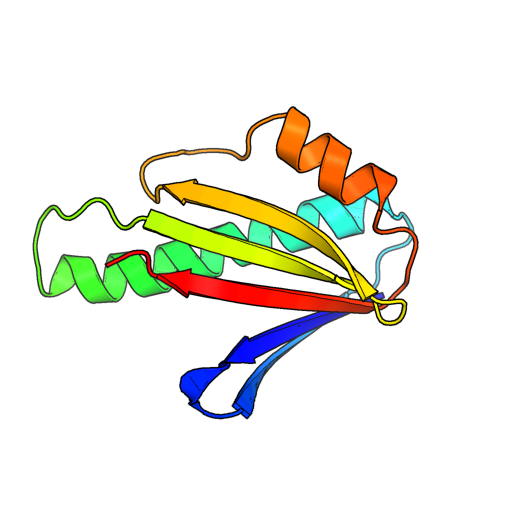Protein AF-A0A191MX56-F1 (afdb_monomer)

Foldseek 3Di:
DKEFEADPVVRDTPDMDDDPDDDPLVVLVVNQVVVLVVCVVVVVVVCVVPPDDFWKKWKWKADPVGQIDIDIDTNPDPGDDVVSSVSCSVRDPDSYIYMYIGIDD

Organism: NCBI:txid764597

pLDDT: mean 72.44, std 7.98, range [52.38, 87.12]

Secondary structure (DSSP, 8-state):
-EEEEEETTTTEEEEEEE---SSHHHHHHHHHHHHHHHHHHHHHHHHTTSTT---EEEEEEEETT--EEEEEEETT-SS--HHHHHHHHHH--SSEEEEEEEEE-

Radius of gyration: 13.72 Å; Cα contacts (8 Å, |Δi|>4): 153; chains: 1; bounding box: 33×32×38 Å

Structure (mmCIF, N/CA/C/O backbone):
data_AF-A0A191MX56-F1
#
_entry.id   AF-A0A191MX56-F1
#
loop_
_atom_site.group_PDB
_atom_site.id
_atom_site.type_symbol
_atom_site.label_atom_id
_atom_site.label_alt_id
_atom_site.label_comp_id
_atom_site.label_asym_id
_atom_site.label_entity_id
_atom_site.label_seq_id
_atom_site.pdbx_PDB_ins_code
_atom_site.Cartn_x
_atom_site.Cartn_y
_atom_site.Cartn_z
_atom_site.occupancy
_atom_site.B_iso_or_equiv
_atom_site.auth_seq_id
_atom_site.auth_comp_id
_atom_site.auth_asym_id
_atom_site.auth_atom_id
_atom_site.pdbx_PDB_model_num
ATOM 1 N N . MET A 1 1 ? -0.783 -0.379 16.261 1.00 68.25 1 MET A N 1
ATOM 2 C CA . MET A 1 1 ? -1.556 -0.408 14.995 1.00 68.25 1 MET A CA 1
ATOM 3 C C . MET A 1 1 ? -0.959 -1.463 14.061 1.00 68.25 1 MET A C 1
ATOM 5 O O . MET A 1 1 ? 0.198 -1.808 14.232 1.00 68.25 1 MET A O 1
ATOM 9 N N . ARG A 1 2 ? -1.721 -2.043 13.125 1.00 67.31 2 ARG A N 1
ATOM 10 C CA . ARG A 1 2 ? -1.282 -3.164 12.266 1.00 67.31 2 ARG A CA 1
ATOM 11 C C . ARG A 1 2 ? -1.411 -2.815 10.782 1.00 67.31 2 ARG A C 1
ATOM 13 O O . ARG A 1 2 ? -2.462 -2.330 10.364 1.00 67.31 2 ARG A O 1
ATOM 20 N N . ILE A 1 3 ? -0.379 -3.111 9.997 1.00 71.69 3 ILE A N 1
ATOM 21 C CA . ILE A 1 3 ? -0.373 -2.992 8.532 1.00 71.69 3 ILE A CA 1
ATOM 22 C C . ILE A 1 3 ? -0.276 -4.397 7.948 1.00 71.69 3 ILE A C 1
ATOM 24 O O . ILE A 1 3 ? 0.622 -5.150 8.321 1.00 71.69 3 ILE A O 1
ATOM 28 N N . LEU A 1 4 ? -1.192 -4.749 7.048 1.00 71.31 4 LEU A N 1
ATOM 29 C CA . LEU A 1 4 ? -1.185 -6.020 6.324 1.00 71.31 4 LEU A CA 1
ATOM 30 C C . LEU A 1 4 ? -1.018 -5.746 4.829 1.00 71.31 4 LEU A C 1
ATOM 32 O O . LEU A 1 4 ? -1.822 -5.008 4.256 1.00 71.31 4 LEU A O 1
ATOM 36 N N . LEU A 1 5 ? -0.016 -6.359 4.197 1.00 71.50 5 LEU A N 1
ATOM 37 C CA . LEU A 1 5 ? 0.104 -6.382 2.739 1.00 71.50 5 LEU A CA 1
ATOM 38 C C . LEU A 1 5 ? -0.435 -7.709 2.217 1.00 71.50 5 LEU A C 1
ATOM 40 O O . LEU A 1 5 ? 0.032 -8.772 2.632 1.00 71.50 5 LEU A O 1
ATOM 44 N N . PHE A 1 6 ? -1.393 -7.645 1.300 1.00 68.25 6 PHE A N 1
ATOM 45 C CA . PHE A 1 6 ? -1.999 -8.830 0.701 1.00 68.25 6 PHE A CA 1
ATOM 46 C C . PHE A 1 6 ? -1.582 -9.003 -0.756 1.00 68.25 6 PHE A C 1
ATOM 48 O O . PHE A 1 6 ? -1.690 -8.080 -1.560 1.00 68.25 6 PHE A O 1
ATOM 55 N N . ASP A 1 7 ? -1.178 -10.226 -1.088 1.00 61.38 7 ASP A N 1
ATOM 56 C CA . ASP A 1 7 ? -1.109 -10.724 -2.454 1.00 61.38 7 ASP A CA 1
ATOM 57 C C . ASP A 1 7 ? -2.485 -11.267 -2.835 1.00 61.38 7 ASP A C 1
ATOM 59 O O . ASP A 1 7 ? -2.899 -12.321 -2.341 1.00 61.38 7 ASP A O 1
ATOM 63 N N . LEU A 1 8 ? -3.203 -10.555 -3.703 1.00 56.94 8 LEU A N 1
ATOM 64 C CA . LEU A 1 8 ? -4.499 -11.026 -4.189 1.00 56.94 8 LEU A CA 1
ATOM 65 C C . LEU A 1 8 ? -4.369 -12.237 -5.117 1.00 56.94 8 LEU A C 1
ATOM 67 O O . LEU A 1 8 ? -5.234 -13.108 -5.085 1.0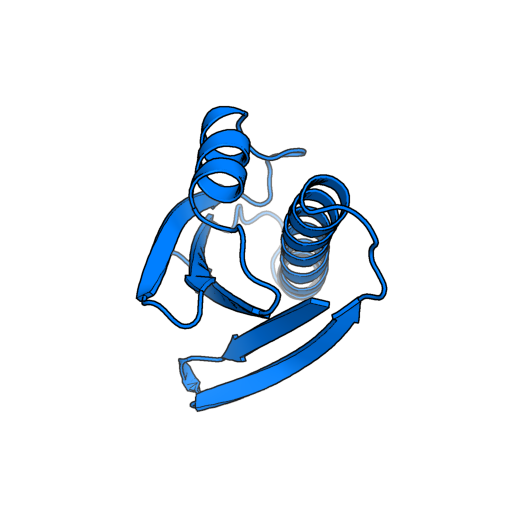0 56.94 8 LEU A O 1
ATOM 71 N N . LYS A 1 9 ? -3.283 -12.339 -5.894 1.00 57.69 9 LYS A N 1
ATOM 72 C CA . LYS A 1 9 ? -3.075 -13.445 -6.839 1.00 57.69 9 LYS A CA 1
ATOM 73 C C . LYS A 1 9 ? -2.945 -14.775 -6.104 1.00 57.69 9 LYS A C 1
ATOM 75 O O . LYS A 1 9 ? -3.500 -15.776 -6.541 1.00 57.69 9 LYS A O 1
ATOM 80 N N . ASN A 1 10 ? -2.235 -14.771 -4.978 1.00 63.12 10 ASN A N 1
ATOM 81 C CA . ASN A 1 10 ? -1.995 -15.969 -4.171 1.00 63.12 10 ASN A CA 1
ATOM 82 C C . ASN A 1 10 ? -2.866 -16.040 -2.906 1.00 63.12 10 ASN A C 1
ATOM 84 O O . ASN A 1 10 ? -2.658 -16.927 -2.081 1.00 63.12 10 ASN A O 1
ATOM 88 N N . SER A 1 11 ? -3.809 -15.105 -2.727 1.00 68.81 11 SER A N 1
ATOM 89 C CA . SER A 1 11 ? -4.691 -15.008 -1.552 1.00 68.81 11 SER A CA 1
ATOM 90 C C . SER A 1 11 ? -3.956 -15.112 -0.206 1.00 68.81 11 SER A C 1
ATOM 92 O O . SER A 1 11 ? -4.453 -15.718 0.743 1.00 68.81 11 SER A O 1
ATOM 94 N N . LYS A 1 12 ? -2.756 -14.524 -0.107 1.00 65.00 12 LYS A N 1
ATOM 95 C CA . LYS A 1 12 ? -1.889 -14.637 1.077 1.00 65.00 12 LYS A CA 1
ATOM 96 C C . LYS A 1 12 ? -1.430 -13.280 1.587 1.00 65.00 12 LYS A C 1
ATOM 98 O O . LYS A 1 12 ? -1.254 -12.332 0.823 1.00 65.00 12 LYS A O 1
ATOM 103 N N . ILE A 1 13 ? -1.184 -13.202 2.891 1.00 66.81 13 ILE A N 1
ATOM 104 C CA . ILE A 1 13 ? -0.484 -12.065 3.491 1.00 66.81 13 ILE A CA 1
ATOM 105 C C . ILE A 1 13 ? 0.987 -12.180 3.089 1.00 66.81 13 ILE A C 1
ATOM 107 O O . ILE A 1 13 ? 1.647 -13.155 3.438 1.00 66.81 13 ILE A O 1
ATOM 111 N N . ILE A 1 14 ? 1.493 -11.199 2.342 1.00 69.69 14 ILE A N 1
ATOM 112 C CA . ILE A 1 14 ? 2.919 -11.123 1.987 1.00 69.69 14 ILE A CA 1
ATOM 113 C C . ILE A 1 14 ? 3.720 -10.714 3.218 1.00 69.69 14 ILE A C 1
ATOM 115 O O . ILE A 1 14 ? 4.801 -11.235 3.471 1.00 69.69 14 ILE A O 1
ATOM 119 N N . THR A 1 15 ? 3.185 -9.760 3.978 1.00 72.06 15 THR A N 1
ATOM 120 C CA . THR A 1 15 ? 3.836 -9.233 5.170 1.00 72.06 15 THR A CA 1
ATOM 121 C C . THR A 1 15 ? 2.813 -8.676 6.150 1.00 72.06 15 THR A C 1
ATOM 123 O O . THR A 1 15 ? 1.729 -8.221 5.762 1.00 72.06 15 THR A O 1
ATOM 126 N N . TYR A 1 16 ? 3.173 -8.675 7.427 1.00 70.88 16 TYR A N 1
ATOM 127 C CA . TYR A 1 16 ? 2.448 -7.933 8.441 1.00 70.88 16 TYR A CA 1
ATOM 128 C C . TYR A 1 16 ? 3.430 -7.163 9.314 1.00 70.88 16 TYR A C 1
ATOM 130 O O . TYR A 1 16 ? 4.458 -7.685 9.737 1.00 70.88 16 TYR A O 1
ATOM 138 N N . LEU A 1 17 ? 3.091 -5.913 9.605 1.00 71.12 17 LEU A N 1
ATOM 139 C CA . LEU A 1 17 ? 3.864 -5.058 10.491 1.00 71.12 17 LEU A CA 1
ATOM 140 C C . LEU A 1 17 ? 2.981 -4.652 11.667 1.00 71.12 17 LEU A C 1
ATOM 142 O O . LEU A 1 17 ? 1.904 -4.078 11.478 1.00 71.12 17 LEU A O 1
ATOM 146 N N . ASN A 1 18 ? 3.440 -4.934 12.885 1.00 70.56 18 ASN A N 1
ATOM 147 C CA . ASN A 1 18 ? 2.859 -4.337 14.079 1.00 70.56 18 ASN A CA 1
ATOM 148 C C . ASN A 1 18 ? 3.640 -3.061 14.389 1.00 70.56 18 ASN A C 1
ATOM 150 O O . ASN A 1 18 ? 4.827 -3.106 14.692 1.00 70.56 18 ASN A O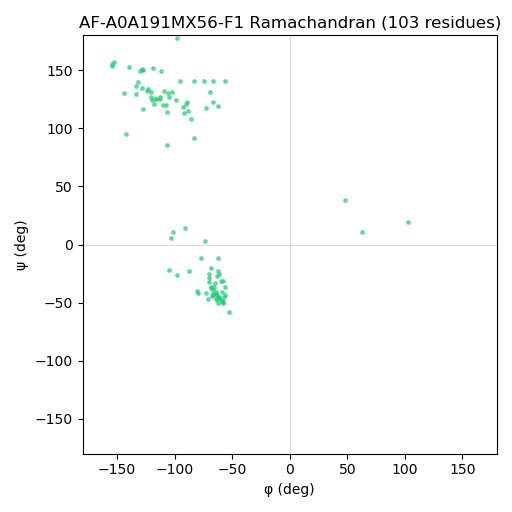 1
ATOM 154 N N . VAL A 1 19 ? 2.976 -1.922 14.265 1.00 69.06 19 VAL A N 1
ATOM 155 C CA . VAL A 1 19 ? 3.569 -0.599 14.430 1.00 69.06 19 VAL A CA 1
ATOM 156 C C . VAL A 1 19 ? 3.079 -0.024 15.752 1.00 69.06 19 VAL A C 1
ATOM 158 O O . VAL A 1 19 ? 1.877 0.195 15.925 1.00 69.06 19 VAL A O 1
ATOM 161 N N . ASN A 1 20 ? 3.990 0.165 16.707 1.00 68.62 20 ASN A N 1
ATOM 162 C CA . ASN A 1 20 ? 3.682 0.811 17.980 1.00 68.62 20 ASN A CA 1
ATOM 163 C C . ASN A 1 20 ? 3.756 2.327 17.781 1.00 68.62 20 ASN A C 1
ATOM 165 O O . ASN A 1 20 ? 4.837 2.902 17.817 1.00 68.62 20 ASN A O 1
ATOM 169 N N . ILE A 1 21 ? 2.622 2.931 17.441 1.00 72.06 21 ILE A N 1
ATOM 170 C CA . ILE A 1 21 ? 2.521 4.340 17.072 1.00 72.06 21 ILE A CA 1
ATOM 171 C C . ILE A 1 21 ? 1.416 4.963 17.914 1.00 72.06 21 ILE A C 1
ATOM 173 O O . ILE A 1 21 ? 0.344 4.369 18.051 1.00 72.06 21 ILE A O 1
ATOM 177 N N . GLU A 1 22 ? 1.702 6.139 18.462 1.00 65.56 22 GLU A N 1
ATOM 178 C CA . GLU A 1 22 ? 0.829 6.864 19.386 1.00 65.56 22 GLU A CA 1
ATOM 179 C C . GLU A 1 22 ? -0.187 7.766 18.665 1.00 65.56 22 GLU A C 1
ATOM 181 O O . GLU A 1 22 ? -1.251 8.044 19.215 1.00 65.56 22 GLU A O 1
ATOM 186 N N . SER A 1 23 ? 0.091 8.168 17.417 1.00 69.62 23 SER A N 1
ATOM 187 C CA . SER A 1 23 ? -0.776 9.031 16.604 1.00 69.62 23 SER A CA 1
ATOM 188 C C . SER A 1 23 ? -1.252 8.360 15.304 1.00 69.62 23 SER A C 1
ATOM 190 O O . SER A 1 23 ? -0.574 7.515 14.711 1.00 69.62 23 SER A O 1
ATOM 192 N N . SER A 1 24 ? -2.430 8.764 14.815 1.00 69.50 24 SER A N 1
ATOM 193 C CA . SER A 1 24 ? -2.928 8.368 13.488 1.00 69.50 24 SER A CA 1
ATOM 194 C C . SER A 1 24 ? -2.041 8.876 12.355 1.00 69.50 24 SER A C 1
ATOM 196 O O . SER A 1 24 ? -1.977 8.257 11.294 1.00 69.50 24 SER A O 1
ATOM 198 N N . ASP A 1 25 ? -1.345 9.987 12.579 1.00 72.88 25 ASP A N 1
ATOM 199 C CA . ASP A 1 25 ? -0.647 10.713 11.528 1.00 72.88 25 ASP A CA 1
ATOM 200 C C . ASP A 1 25 ? 0.698 10.079 11.195 1.00 72.88 25 ASP A C 1
ATOM 202 O O . ASP A 1 25 ? 1.048 9.894 10.022 1.00 72.88 25 ASP A O 1
ATOM 206 N N . ASP A 1 26 ? 1.394 9.627 12.230 1.00 74.56 26 ASP A N 1
ATOM 207 C CA . ASP A 1 26 ? 2.584 8.798 12.101 1.00 74.56 26 ASP A CA 1
ATOM 208 C C . ASP A 1 26 ? 2.243 7.437 11.476 1.00 74.56 26 ASP A C 1
ATOM 210 O O . ASP A 1 26 ? 3.020 6.883 10.692 1.00 74.56 26 ASP A O 1
ATOM 214 N N . PHE A 1 27 ? 1.047 6.904 11.753 1.00 75.44 27 PHE A N 1
ATOM 215 C CA . PHE A 1 27 ? 0.584 5.651 11.159 1.00 75.44 27 PHE A CA 1
ATOM 216 C C . PHE A 1 27 ? 0.332 5.771 9.658 1.00 75.44 27 PHE A C 1
ATOM 218 O O . PHE A 1 27 ? 0.788 4.914 8.898 1.00 75.44 27 PHE A O 1
ATOM 225 N N . VAL A 1 28 ? -0.320 6.846 9.208 1.00 75.25 28 VAL A N 1
ATOM 226 C CA . VAL A 1 28 ? -0.502 7.128 7.774 1.00 75.25 28 VAL A CA 1
ATOM 227 C C . VAL A 1 28 ? 0.844 7.319 7.079 1.00 75.25 28 VAL A C 1
ATOM 229 O O . VAL A 1 28 ? 1.085 6.711 6.034 1.00 75.25 28 VAL A O 1
ATOM 232 N N . SER A 1 29 ? 1.757 8.079 7.684 1.00 77.81 29 SER A N 1
ATOM 233 C CA . SER A 1 29 ? 3.107 8.277 7.143 1.00 77.81 29 SER A CA 1
ATOM 234 C C . SER A 1 29 ? 3.857 6.950 6.980 1.00 77.81 29 SER A C 1
ATOM 236 O O . SER A 1 29 ? 4.476 6.706 5.941 1.00 77.81 29 SER A O 1
ATOM 238 N N . LYS A 1 30 ? 3.739 6.036 7.953 1.00 78.56 30 LYS A N 1
ATOM 239 C CA . LYS A 1 30 ? 4.329 4.690 7.872 1.00 78.56 30 LYS A CA 1
ATOM 240 C C . LYS A 1 30 ? 3.702 3.815 6.793 1.00 78.56 30 LYS A C 1
ATOM 242 O O . LYS A 1 30 ? 4.434 3.095 6.118 1.00 78.56 30 LYS A O 1
ATOM 247 N N . ILE A 1 31 ? 2.384 3.883 6.601 1.00 78.38 31 ILE A N 1
ATOM 248 C CA . ILE A 1 31 ? 1.689 3.177 5.511 1.00 78.38 31 ILE A CA 1
ATOM 249 C C . ILE A 1 31 ? 2.257 3.604 4.156 1.00 78.38 31 ILE A C 1
ATOM 251 O O . ILE A 1 31 ? 2.636 2.754 3.350 1.00 78.38 31 ILE A O 1
ATOM 255 N N . LEU A 1 32 ? 2.351 4.914 3.928 1.00 80.88 32 LEU A N 1
ATOM 256 C CA . LEU A 1 32 ? 2.858 5.482 2.682 1.00 80.88 32 LEU A CA 1
ATOM 257 C C . LEU A 1 32 ? 4.329 5.111 2.452 1.00 80.88 32 LEU A C 1
ATOM 259 O O . LEU A 1 32 ? 4.676 4.616 1.382 1.00 80.88 32 LEU A O 1
ATOM 263 N N . GLN A 1 33 ? 5.176 5.252 3.475 1.00 80.62 33 GLN A N 1
ATOM 264 C CA . GLN A 1 33 ? 6.579 4.838 3.402 1.00 80.62 33 GLN A CA 1
ATOM 265 C C . GLN A 1 33 ? 6.709 3.357 3.012 1.00 80.62 33 GLN A C 1
ATOM 267 O O . GLN A 1 33 ? 7.518 3.016 2.152 1.00 80.62 33 GLN A O 1
ATOM 272 N N . TYR A 1 34 ? 5.887 2.484 3.603 1.00 78.50 34 TYR A N 1
ATOM 273 C CA . TYR A 1 34 ? 5.924 1.050 3.327 1.00 78.50 34 TYR A CA 1
ATOM 274 C C . TYR A 1 34 ? 5.555 0.721 1.878 1.00 78.50 34 TYR A C 1
ATOM 276 O O . TYR A 1 34 ? 6.218 -0.099 1.243 1.00 78.50 34 TYR A O 1
ATOM 284 N N . ILE A 1 35 ? 4.528 1.386 1.342 1.00 80.25 35 ILE A N 1
ATOM 285 C CA . ILE A 1 35 ? 4.129 1.252 -0.062 1.00 80.25 35 ILE A CA 1
ATOM 286 C C . ILE A 1 35 ? 5.291 1.638 -0.981 1.00 80.25 35 ILE A C 1
ATOM 288 O O . ILE A 1 35 ? 5.641 0.857 -1.865 1.00 80.25 35 ILE A O 1
ATOM 292 N N . CYS A 1 36 ? 5.931 2.788 -0.736 1.00 77.94 36 CYS A N 1
ATOM 293 C CA . CYS A 1 36 ? 7.088 3.222 -1.521 1.00 77.94 36 CYS A CA 1
ATOM 294 C C . CYS A 1 36 ? 8.228 2.206 -1.465 1.00 77.94 36 CYS A C 1
ATOM 296 O O . CYS A 1 36 ? 8.756 1.832 -2.506 1.00 77.94 36 CYS A O 1
ATOM 298 N N . THR A 1 37 ? 8.605 1.728 -0.275 1.00 78.25 37 THR A N 1
ATOM 299 C CA . THR A 1 37 ? 9.696 0.753 -0.135 1.00 78.25 37 THR A CA 1
ATOM 300 C C . THR A 1 37 ? 9.374 -0.563 -0.839 1.00 78.25 37 THR A C 1
ATOM 302 O O . THR A 1 37 ? 10.228 -1.097 -1.542 1.00 78.25 37 THR A O 1
ATOM 305 N N . TYR A 1 38 ? 8.148 -1.076 -0.701 1.00 79.12 38 TYR A N 1
ATOM 306 C CA . TYR A 1 38 ? 7.732 -2.306 -1.374 1.00 79.12 38 TYR A CA 1
ATOM 307 C C . TYR A 1 38 ? 7.786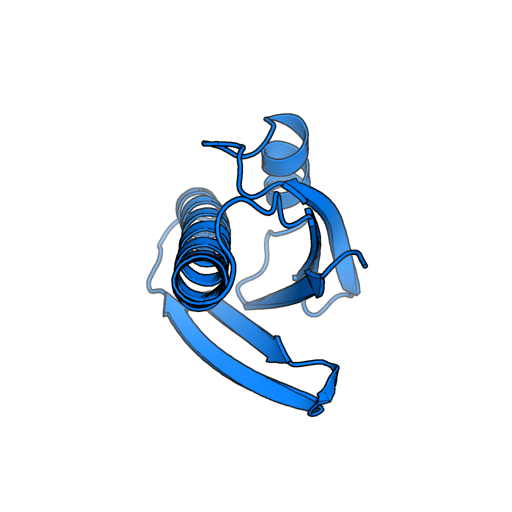 -2.167 -2.899 1.00 79.12 38 TYR A C 1
ATOM 309 O O . TYR A 1 38 ? 8.316 -3.043 -3.585 1.00 79.12 38 TYR A O 1
ATOM 317 N N . ILE A 1 39 ? 7.262 -1.063 -3.437 1.00 78.19 39 ILE A N 1
ATOM 318 C CA . ILE A 1 39 ? 7.287 -0.800 -4.877 1.00 78.19 39 ILE A CA 1
ATOM 319 C C . ILE A 1 39 ? 8.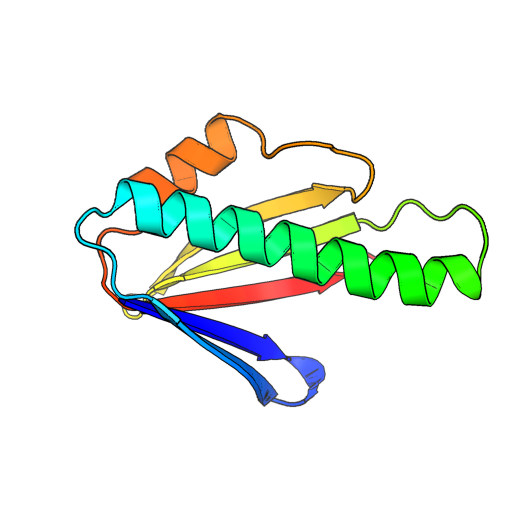725 -0.594 -5.349 1.00 78.19 39 ILE A C 1
ATOM 321 O O . ILE A 1 39 ? 9.121 -1.190 -6.344 1.00 78.19 39 ILE A O 1
ATOM 325 N N . TYR A 1 40 ? 9.546 0.161 -4.621 1.00 76.31 40 TYR A N 1
ATOM 326 C CA . TYR A 1 40 ? 10.953 0.362 -4.957 1.00 76.31 40 TYR A CA 1
ATOM 327 C C . TYR A 1 40 ? 11.722 -0.963 -5.029 1.00 76.31 40 TYR A C 1
ATOM 329 O O . TYR A 1 40 ? 12.379 -1.226 -6.028 1.00 76.31 40 TYR A O 1
ATOM 337 N N . VAL A 1 41 ? 11.601 -1.837 -4.025 1.00 75.44 41 VAL A N 1
ATOM 338 C CA . VAL A 1 41 ? 12.298 -3.135 -4.028 1.00 75.44 41 VAL A CA 1
ATOM 339 C C . VAL A 1 41 ? 11.843 -3.997 -5.206 1.00 75.44 41 VAL A C 1
ATOM 341 O O . VAL A 1 41 ? 12.682 -4.528 -5.931 1.00 75.44 41 VAL A O 1
ATOM 344 N N . ASN A 1 42 ? 10.534 -4.097 -5.454 1.00 71.88 42 ASN A N 1
ATOM 345 C CA . ASN A 1 42 ? 10.025 -4.889 -6.575 1.00 71.88 42 ASN A CA 1
ATOM 346 C C . ASN A 1 42 ? 10.413 -4.301 -7.936 1.00 71.88 42 ASN A C 1
ATOM 348 O O . ASN A 1 42 ? 10.815 -5.038 -8.829 1.00 71.88 42 ASN A O 1
ATOM 352 N N . THR A 1 43 ? 10.327 -2.982 -8.100 1.00 71.69 43 THR A N 1
ATOM 353 C CA . THR A 1 43 ? 10.707 -2.304 -9.347 1.00 71.69 43 THR A CA 1
ATOM 354 C C . THR A 1 43 ? 12.208 -2.376 -9.590 1.00 71.69 43 THR A C 1
ATOM 356 O O . THR A 1 43 ? 12.596 -2.575 -10.730 1.00 71.69 43 THR A O 1
ATOM 359 N N . GLN A 1 44 ? 13.060 -2.279 -8.563 1.00 68.81 44 GLN A N 1
ATOM 360 C CA . GLN A 1 44 ? 14.508 -2.473 -8.697 1.00 68.81 44 GLN A CA 1
ATOM 361 C C . GLN A 1 44 ? 14.844 -3.904 -9.114 1.00 68.81 44 GLN A C 1
ATOM 363 O O . GLN A 1 44 ? 15.576 -4.080 -10.081 1.00 68.81 44 GLN A O 1
ATOM 368 N N . LEU A 1 45 ? 14.251 -4.916 -8.468 1.00 61.78 45 LEU A N 1
ATOM 369 C CA . LEU A 1 45 ? 14.420 -6.323 -8.858 1.00 61.78 45 LEU A CA 1
ATOM 370 C C . LEU A 1 45 ? 13.951 -6.601 -10.298 1.00 61.78 45 LEU A C 1
ATOM 372 O O . LEU A 1 45 ? 14.501 -7.465 -10.983 1.00 61.78 45 LEU A O 1
ATOM 376 N N . LEU A 1 46 ? 12.938 -5.876 -10.777 1.00 60.25 46 LEU A N 1
ATOM 377 C CA . LEU A 1 46 ? 12.460 -5.969 -12.158 1.00 60.25 46 LEU A CA 1
ATOM 378 C C . LEU A 1 46 ? 13.352 -5.180 -13.130 1.00 60.25 46 LEU A C 1
ATOM 380 O O . LEU A 1 46 ? 13.694 -5.702 -14.187 1.00 60.25 46 LEU A O 1
ATOM 384 N N . ASN A 1 47 ? 13.794 -3.974 -12.767 1.00 59.09 47 ASN A N 1
ATOM 385 C CA . ASN A 1 47 ? 14.639 -3.107 -13.595 1.00 59.09 47 ASN A CA 1
ATOM 386 C C . ASN A 1 47 ? 16.071 -3.631 -13.749 1.00 59.09 47 ASN A C 1
ATOM 388 O O . ASN A 1 47 ? 16.691 -3.399 -14.786 1.00 59.09 47 ASN A O 1
ATOM 392 N N . THR A 1 48 ? 16.594 -4.377 -12.768 1.00 56.88 48 THR A N 1
ATOM 393 C CA . THR A 1 48 ? 17.856 -5.118 -12.934 1.00 56.88 48 THR A CA 1
ATOM 394 C C . THR A 1 48 ? 17.765 -6.161 -14.046 1.00 56.88 48 THR A C 1
ATOM 396 O O . THR A 1 48 ? 18.780 -6.474 -14.660 1.00 56.88 48 THR A O 1
ATOM 399 N N . ASN A 1 49 ? 16.557 -6.652 -14.342 1.00 53.09 49 ASN A N 1
ATOM 400 C CA . ASN A 1 49 ? 16.301 -7.617 -15.410 1.00 53.09 49 ASN A CA 1
ATOM 401 C C . ASN A 1 49 ? 15.801 -6.956 -16.712 1.00 53.09 49 ASN A C 1
ATOM 403 O O . ASN A 1 49 ? 16.030 -7.494 -17.790 1.00 53.09 49 ASN A O 1
ATOM 407 N N . PHE A 1 50 ? 15.164 -5.781 -16.634 1.00 52.38 50 PHE A N 1
ATOM 408 C CA . PHE A 1 50 ? 14.567 -5.067 -17.767 1.00 52.38 50 PHE A CA 1
ATOM 409 C C . PHE A 1 50 ? 14.778 -3.553 -17.613 1.00 52.38 50 PHE A C 1
ATOM 411 O O . PHE A 1 50 ? 14.018 -2.876 -16.928 1.00 52.38 50 PHE A O 1
ATOM 418 N N . LYS A 1 51 ? 15.830 -2.998 -18.223 1.00 53.06 51 LYS A N 1
ATOM 419 C CA . LYS A 1 51 ? 16.184 -1.576 -18.069 1.00 53.06 51 LYS A CA 1
ATOM 420 C C . LYS A 1 51 ? 15.083 -0.645 -18.601 1.00 53.06 51 LYS A C 1
ATOM 422 O O . LYS A 1 51 ? 14.853 -0.607 -19.804 1.00 53.06 51 LYS A O 1
ATOM 427 N N . GLY A 1 52 ? 14.525 0.193 -17.724 1.00 58.28 52 GLY A N 1
ATOM 428 C CA . GLY A 1 52 ? 13.899 1.464 -18.116 1.00 58.28 52 GLY A CA 1
ATOM 429 C C . GLY A 1 52 ? 12.372 1.502 -18.159 1.00 58.28 52 GLY A C 1
ATOM 430 O O . GLY A 1 52 ? 11.824 2.404 -18.789 1.00 58.28 52 GLY A O 1
ATOM 431 N N . TYR A 1 53 ? 11.675 0.577 -17.498 1.00 63.16 53 TYR A N 1
ATOM 432 C CA . TYR A 1 53 ? 10.212 0.605 -17.470 1.00 63.16 53 TYR A CA 1
ATOM 433 C C . TYR A 1 53 ? 9.690 1.447 -16.297 1.00 63.16 53 TYR A C 1
ATOM 435 O O . TYR A 1 53 ? 9.980 1.178 -15.127 1.00 63.16 53 TYR A O 1
ATOM 443 N N . SER A 1 54 ? 8.885 2.463 -16.624 1.00 69.50 54 SER A N 1
ATOM 444 C CA . SER A 1 54 ? 7.945 3.047 -15.666 1.00 69.50 54 SER A CA 1
ATOM 445 C C . SER A 1 54 ? 6.897 1.987 -15.356 1.00 69.50 54 SER A C 1
ATOM 447 O O . SER A 1 54 ? 6.255 1.450 -16.260 1.00 69.50 54 SER A O 1
ATOM 449 N N . LEU A 1 55 ? 6.774 1.650 -14.079 1.00 75.81 55 LEU A N 1
ATOM 450 C CA . LEU A 1 55 ? 5.802 0.694 -13.584 1.00 75.81 55 LEU A CA 1
ATOM 451 C C . LEU A 1 55 ? 4.731 1.468 -12.833 1.00 75.81 55 LEU A C 1
ATOM 453 O O . LEU A 1 55 ? 4.994 2.154 -11.841 1.00 75.81 55 LEU A O 1
ATOM 457 N N . LYS A 1 56 ? 3.512 1.330 -13.338 1.00 83.75 56 LYS A N 1
ATOM 458 C CA . LYS A 1 56 ? 2.315 1.910 -12.756 1.00 83.75 56 LYS A CA 1
ATOM 459 C C . LYS A 1 56 ? 1.640 0.884 -11.866 1.00 83.75 56 LYS A C 1
ATOM 461 O O . LYS A 1 56 ? 1.574 -0.300 -12.190 1.00 83.75 56 LYS A O 1
ATOM 466 N N . TYR A 1 57 ? 1.121 1.352 -10.745 1.00 83.75 57 TYR A N 1
ATOM 467 C CA . TYR A 1 57 ? 0.450 0.535 -9.752 1.00 83.75 57 TYR A CA 1
ATOM 468 C C . TYR A 1 57 ? -0.868 1.172 -9.355 1.00 83.75 57 TYR A C 1
ATOM 470 O O . TYR A 1 57 ? -0.948 2.375 -9.132 1.00 83.75 57 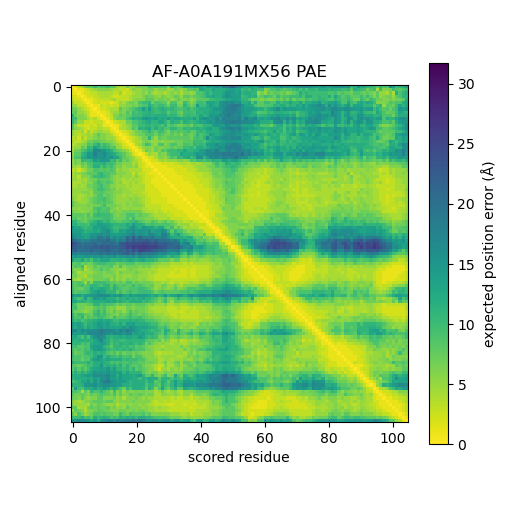TYR A O 1
ATOM 478 N N . ILE A 1 58 ? -1.891 0.353 -9.179 1.00 87.12 58 ILE A N 1
ATOM 479 C CA . ILE A 1 58 ? -3.094 0.722 -8.455 1.00 87.12 58 ILE A CA 1
ATOM 480 C C . ILE A 1 58 ? -2.906 0.296 -7.006 1.00 87.12 58 ILE A C 1
ATOM 482 O O . ILE A 1 58 ? -2.784 -0.889 -6.695 1.00 87.12 58 ILE A O 1
ATOM 486 N N . ILE A 1 59 ? -2.919 1.269 -6.103 1.00 86.69 59 ILE A N 1
ATOM 487 C CA . ILE A 1 59 ? -2.848 1.025 -4.668 1.00 86.69 59 ILE A CA 1
ATOM 488 C C . ILE A 1 59 ? -4.231 1.231 -4.076 1.00 86.69 59 ILE A C 1
ATOM 490 O O . ILE A 1 59 ? -4.845 2.283 -4.244 1.00 86.69 59 ILE A O 1
ATOM 494 N N . THR A 1 60 ? -4.704 0.230 -3.342 1.00 86.38 60 THR A N 1
ATOM 495 C CA . THR A 1 60 ? -5.922 0.315 -2.539 1.00 86.38 60 THR A CA 1
ATOM 496 C C . THR A 1 60 ? -5.570 0.119 -1.075 1.00 86.38 60 THR A C 1
ATOM 498 O O . THR A 1 60 ? -5.056 -0.926 -0.682 1.00 86.38 60 THR A O 1
ATOM 501 N N . ILE A 1 61 ? -5.890 1.110 -0.250 1.00 84.19 61 ILE A N 1
ATOM 502 C CA . ILE A 1 61 ? -5.747 1.036 1.202 1.00 84.19 61 ILE A CA 1
ATOM 503 C C . ILE A 1 61 ? -7.150 0.989 1.788 1.00 84.19 61 ILE A C 1
ATOM 505 O O . ILE A 1 61 ? -7.932 1.912 1.567 1.00 84.19 61 ILE A O 1
ATOM 509 N N . LYS A 1 62 ? -7.476 -0.077 2.519 1.00 83.31 62 LYS A N 1
ATOM 510 C CA . LYS A 1 62 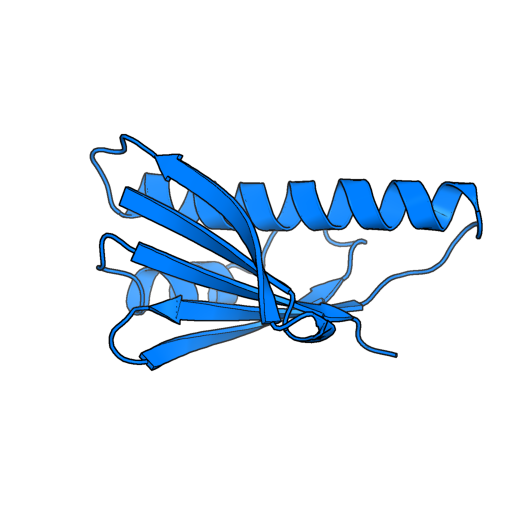? -8.798 -0.281 3.122 1.00 83.31 62 LYS A CA 1
ATOM 511 C C . LYS A 1 62 ? -8.708 -0.637 4.597 1.00 83.31 62 LYS A C 1
ATOM 513 O O . LYS A 1 62 ? -7.749 -1.274 5.031 1.00 83.31 62 LYS A O 1
ATOM 518 N N . ASN A 1 63 ? -9.711 -0.252 5.375 1.00 77.31 63 ASN A N 1
ATOM 519 C CA . ASN A 1 63 ? -9.843 -0.688 6.762 1.00 77.31 63 ASN A CA 1
ATOM 520 C C . ASN A 1 63 ? -10.814 -1.875 6.900 1.00 77.31 63 ASN A C 1
ATOM 522 O O . ASN A 1 63 ? -11.418 -2.331 5.929 1.00 77.31 63 ASN A O 1
ATOM 526 N N . LYS A 1 64 ? -10.974 -2.380 8.131 1.00 71.06 64 LYS A N 1
ATOM 527 C CA . LYS A 1 64 ? -11.911 -3.478 8.439 1.00 71.06 64 LYS A CA 1
ATOM 528 C C . LYS A 1 64 ? -13.381 -3.142 8.162 1.00 71.06 64 LYS A C 1
ATOM 530 O O . LYS A 1 64 ? -14.175 -4.054 7.990 1.00 71.06 64 LYS A O 1
ATOM 535 N N . GLN A 1 65 ? -13.734 -1.860 8.132 1.00 72.69 65 GLN A N 1
ATOM 536 C CA . GLN A 1 65 ? -15.091 -1.361 7.884 1.00 72.69 65 GLN A CA 1
ATOM 537 C C . GLN A 1 65 ? -15.337 -1.095 6.387 1.00 72.69 65 GLN A C 1
ATOM 539 O O . GLN A 1 65 ? -16.291 -0.411 6.034 1.00 72.69 65 GLN A O 1
ATOM 544 N N . CYS A 1 66 ? -14.464 -1.601 5.506 1.00 67.88 66 CYS A N 1
ATOM 545 C CA . CYS A 1 66 ? -14.536 -1.438 4.053 1.00 67.88 66 CYS A CA 1
ATOM 546 C C . CYS A 1 66 ? -14.422 0.011 3.542 1.00 67.88 66 CYS A C 1
ATOM 548 O O . CYS A 1 66 ? -14.591 0.239 2.345 1.00 67.88 66 CYS A O 1
ATOM 550 N N . PHE A 1 67 ? -14.051 0.983 4.381 1.00 74.44 67 PHE A N 1
ATOM 551 C CA . PHE A 1 67 ? -13.637 2.295 3.885 1.00 74.44 67 PHE A CA 1
ATOM 552 C C . PHE A 1 67 ? -12.298 2.160 3.176 1.00 74.44 67 PHE A C 1
ATOM 554 O O . PHE A 1 67 ? -11.368 1.563 3.723 1.00 74.44 67 PHE A O 1
ATOM 561 N N . TYR A 1 68 ? -12.198 2.721 1.970 1.00 79.38 68 TYR A N 1
ATOM 562 C CA . TYR A 1 68 ? -10.989 2.610 1.166 1.00 79.38 68 TYR A CA 1
ATOM 563 C C . TYR A 1 68 ? -10.610 3.901 0.439 1.00 79.38 68 TYR A C 1
ATOM 565 O O . TYR A 1 68 ? -11.455 4.732 0.087 1.00 79.38 68 TYR A O 1
ATOM 573 N N . THR A 1 69 ? -9.313 4.027 0.186 1.00 84.31 69 THR A N 1
ATOM 574 C CA . THR A 1 69 ? -8.709 5.009 -0.714 1.00 84.31 69 THR A CA 1
ATOM 575 C C . THR A 1 69 ? -7.963 4.239 -1.793 1.00 84.31 69 THR A C 1
ATOM 577 O O . THR A 1 69 ? -7.172 3.350 -1.481 1.00 84.31 69 THR A O 1
ATOM 580 N N . ARG A 1 70 ? -8.261 4.549 -3.058 1.00 86.94 70 ARG A N 1
ATOM 581 C CA . ARG A 1 70 ? -7.671 3.915 -4.240 1.00 86.94 70 ARG A CA 1
ATOM 582 C C . ARG A 1 70 ? -7.051 4.989 -5.120 1.00 86.94 70 ARG A C 1
ATOM 584 O O . ARG A 1 70 ? -7.701 6.004 -5.359 1.00 86.94 70 ARG A O 1
ATOM 591 N N . PHE A 1 71 ? -5.823 4.777 -5.570 1.00 85.81 71 PHE A N 1
ATOM 592 C CA . PHE A 1 71 ? -5.108 5.728 -6.417 1.00 85.81 71 PHE A CA 1
ATOM 593 C C . PHE A 1 71 ? -4.060 5.023 -7.279 1.00 85.81 71 PHE A C 1
ATOM 595 O O . PHE A 1 71 ? -3.584 3.941 -6.931 1.00 85.81 71 PHE A O 1
ATOM 602 N N . GLU A 1 72 ? -3.725 5.645 -8.405 1.00 85.31 72 GLU A N 1
ATOM 603 C CA . GLU A 1 72 ? -2.613 5.231 -9.259 1.00 85.31 72 GLU A CA 1
ATOM 604 C C . GLU A 1 72 ? -1.303 5.818 -8.718 1.00 85.31 72 GLU A C 1
ATOM 606 O O . GLU A 1 72 ? -1.263 6.960 -8.252 1.00 85.31 72 GLU A O 1
ATOM 611 N N . TYR A 1 73 ? -0.238 5.028 -8.761 1.00 83.19 73 TYR A N 1
ATOM 612 C CA . TYR A 1 73 ? 1.110 5.420 -8.385 1.00 83.19 73 TYR A CA 1
ATOM 613 C C . TYR A 1 73 ? 2.092 4.962 -9.451 1.00 83.19 73 TYR A C 1
ATOM 615 O O . TYR A 1 73 ? 2.103 3.796 -9.841 1.00 83.19 73 TYR A O 1
ATOM 623 N N . ASP A 1 74 ? 2.924 5.892 -9.892 1.00 80.44 74 ASP A N 1
ATOM 624 C CA . ASP A 1 74 ? 4.031 5.647 -10.804 1.00 80.44 74 ASP A CA 1
ATOM 625 C C . ASP A 1 74 ? 5.323 5.623 -9.981 1.00 80.44 74 ASP A C 1
ATOM 627 O O . ASP A 1 74 ? 5.568 6.510 -9.157 1.00 80.44 74 ASP A O 1
ATOM 631 N N . ASN A 1 75 ? 6.141 4.595 -10.196 1.00 74.94 75 ASN A N 1
ATOM 632 C CA . ASN A 1 75 ? 7.424 4.425 -9.520 1.00 74.94 75 ASN A CA 1
ATOM 633 C C . ASN A 1 75 ? 8.440 5.546 -9.807 1.00 74.94 75 ASN A C 1
ATOM 635 O O . ASN A 1 75 ? 9.441 5.640 -9.100 1.00 74.94 75 ASN A O 1
ATOM 639 N N . ASN A 1 76 ? 8.180 6.407 -10.792 1.00 71.75 76 ASN A N 1
ATOM 640 C CA . ASN A 1 76 ? 8.960 7.616 -11.055 1.00 71.75 76 ASN A CA 1
ATOM 641 C C . ASN A 1 76 ? 8.652 8.772 -10.089 1.00 71.75 76 ASN A C 1
ATOM 643 O O . ASN A 1 76 ? 9.370 9.773 -10.076 1.00 71.75 76 ASN A O 1
ATOM 647 N N . ILE A 1 77 ? 7.585 8.679 -9.291 1.00 69.25 77 ILE A N 1
ATOM 648 C CA . ILE A 1 77 ? 7.167 9.761 -8.400 1.00 69.25 77 ILE A CA 1
ATOM 649 C C . ILE A 1 77 ? 7.848 9.603 -7.035 1.00 69.25 77 ILE A C 1
ATOM 651 O O . ILE A 1 77 ? 7.643 8.622 -6.318 1.00 69.25 77 ILE A O 1
ATOM 655 N N . ALA A 1 78 ? 8.614 10.624 -6.639 1.00 65.31 78 ALA A N 1
ATOM 656 C CA . ALA A 1 78 ? 9.361 10.644 -5.379 1.00 65.31 78 ALA A CA 1
ATOM 657 C C . ALA A 1 78 ? 8.473 10.717 -4.116 1.00 65.31 78 ALA A C 1
ATOM 659 O O . ALA A 1 78 ? 8.933 10.393 -3.021 1.00 65.31 78 ALA A O 1
ATOM 660 N N . SER A 1 79 ? 7.216 11.154 -4.238 1.00 69.81 79 SER A N 1
ATOM 661 C CA . SER A 1 79 ? 6.301 11.356 -3.107 1.00 69.81 79 SER A CA 1
ATOM 662 C C . SER A 1 79 ? 4.823 11.215 -3.494 1.00 69.81 79 SER A C 1
ATOM 664 O O . SER A 1 79 ? 4.442 11.382 -4.649 1.00 69.81 79 SER A O 1
ATOM 666 N N . PHE A 1 80 ? 3.952 10.908 -2.527 1.00 73.69 80 PHE A N 1
ATOM 667 C CA . PHE A 1 80 ? 2.513 10.810 -2.796 1.00 73.69 80 PHE A CA 1
ATOM 668 C C . PHE A 1 80 ? 1.872 12.196 -2.982 1.00 73.69 80 PHE A C 1
ATOM 670 O O . PHE A 1 80 ? 2.159 13.109 -2.204 1.00 73.69 80 PHE A O 1
ATOM 677 N N . PRO A 1 81 ? 0.935 12.352 -3.934 1.00 72.62 81 PRO A N 1
ATOM 678 C CA . PRO A 1 81 ? 0.138 13.567 -4.068 1.00 72.62 81 PRO A CA 1
ATOM 679 C C . PRO A 1 81 ? -0.626 13.931 -2.779 1.00 72.62 81 PRO A C 1
ATOM 681 O O . PRO A 1 81 ? -1.198 13.070 -2.110 1.00 72.62 81 PRO A O 1
ATOM 684 N N . ILE A 1 82 ? -0.701 15.224 -2.438 1.00 71.44 82 ILE A N 1
ATOM 685 C CA . ILE A 1 82 ? -1.316 15.708 -1.182 1.00 71.44 82 ILE A CA 1
ATOM 686 C C . ILE A 1 82 ? -2.790 15.292 -1.019 1.00 71.44 82 ILE A C 1
ATOM 688 O O . ILE A 1 82 ? -3.265 15.074 0.094 1.00 71.44 82 ILE A O 1
ATOM 692 N N . ASN A 1 83 ? -3.533 15.157 -2.118 1.00 73.00 83 ASN A N 1
ATOM 693 C CA . ASN A 1 83 ? -4.915 14.672 -2.129 1.00 73.00 83 ASN A CA 1
ATOM 694 C C . ASN A 1 83 ? -5.010 13.182 -1.766 1.00 73.00 83 ASN A C 1
ATOM 696 O O . ASN A 1 83 ? -5.931 12.801 -1.047 1.00 73.00 83 ASN A O 1
ATOM 700 N N . VAL A 1 84 ? -4.049 12.359 -2.199 1.00 72.25 84 VAL A N 1
ATOM 701 C CA . VAL A 1 84 ? -3.931 10.955 -1.778 1.00 72.25 84 VAL A CA 1
ATOM 702 C C . VAL A 1 84 ? -3.681 10.902 -0.283 1.00 72.25 84 VAL A C 1
ATOM 704 O O . VAL A 1 84 ? -4.428 10.244 0.435 1.00 72.25 84 VAL A O 1
ATOM 707 N N . ILE A 1 85 ? -2.700 11.673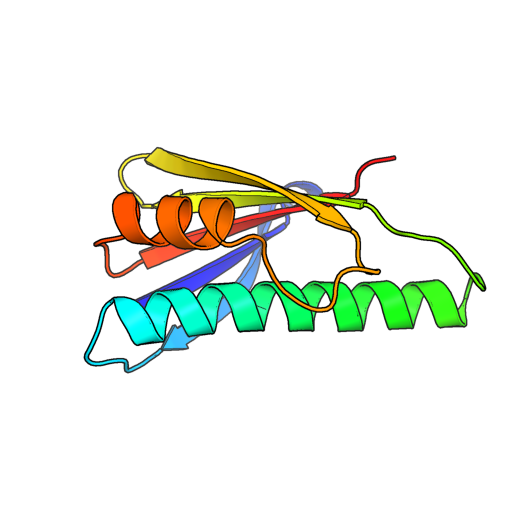 0.188 1.00 71.50 85 ILE A N 1
ATOM 708 C CA . ILE A 1 85 ? -2.358 11.787 1.605 1.00 71.50 85 ILE A CA 1
ATOM 709 C C . ILE A 1 85 ? -3.624 12.132 2.411 1.00 71.50 85 ILE A C 1
ATOM 711 O O . ILE A 1 85 ? -4.071 11.327 3.229 1.00 71.50 85 ILE A O 1
ATOM 715 N N . LYS A 1 86 ? -4.295 13.249 2.100 1.00 72.06 86 LYS A N 1
ATOM 716 C CA . LYS A 1 86 ? -5.556 13.671 2.748 1.00 72.06 86 LYS A CA 1
ATOM 717 C C . LYS A 1 86 ? -6.669 12.615 2.666 1.00 72.06 86 LYS A C 1
ATOM 719 O O . LYS A 1 86 ? -7.435 12.442 3.615 1.00 72.06 86 LYS A O 1
ATOM 724 N N . GLY A 1 87 ? -6.768 11.889 1.554 1.00 71.50 87 GLY A N 1
ATOM 725 C CA . GLY A 1 87 ? -7.729 10.801 1.376 1.00 71.50 87 GLY A CA 1
ATOM 726 C C . GLY A 1 87 ? -7.459 9.611 2.300 1.00 71.50 87 GLY A C 1
ATOM 727 O O . GLY A 1 87 ? -8.394 9.001 2.811 1.00 71.50 87 GLY A O 1
ATOM 728 N N . VAL A 1 88 ? -6.192 9.292 2.561 1.00 71.25 88 VAL A N 1
ATOM 729 C CA . VAL A 1 88 ? -5.801 8.255 3.526 1.00 71.25 88 VAL A CA 1
ATOM 730 C C . VAL A 1 88 ? -6.086 8.730 4.955 1.00 71.25 88 VAL A C 1
ATOM 732 O O . VAL A 1 88 ? -6.758 8.021 5.701 1.00 71.25 88 VAL A O 1
ATOM 735 N N . TYR A 1 89 ? -5.697 9.962 5.299 1.00 71.56 89 TYR A N 1
ATOM 736 C CA . TYR A 1 89 ? -5.969 10.577 6.607 1.00 71.56 89 TYR A CA 1
ATOM 737 C C . TYR A 1 89 ? -7.462 10.640 6.957 1.00 71.56 89 TYR A C 1
ATOM 739 O O . TYR A 1 89 ? -7.863 10.307 8.069 1.00 71.56 89 TYR A O 1
ATOM 747 N N . SER A 1 90 ? -8.308 11.052 6.010 1.00 68.50 90 SER A N 1
ATOM 748 C CA . SER A 1 90 ? -9.743 11.230 6.273 1.00 68.50 90 SER A CA 1
ATOM 749 C C . SER A 1 90 ? -10.498 9.913 6.477 1.00 68.50 90 SER A C 1
ATOM 751 O O . SER A 1 90 ? -11.518 9.907 7.165 1.00 68.50 90 SER A O 1
ATOM 753 N N . LYS A 1 91 ? -10.003 8.796 5.924 1.00 68.31 91 LYS A N 1
ATOM 754 C CA . LYS A 1 91 ? -10.692 7.493 5.960 1.00 68.31 91 LYS A CA 1
ATOM 755 C C . LYS A 1 91 ? -10.092 6.489 6.942 1.00 68.31 91 LYS A C 1
ATOM 757 O O . LYS A 1 91 ? -10.783 5.561 7.361 1.00 68.31 91 LYS A O 1
ATOM 762 N N . ILE A 1 92 ? -8.827 6.647 7.326 1.00 66.00 92 ILE A N 1
ATOM 763 C CA . ILE A 1 92 ? -8.120 5.686 8.178 1.00 66.00 92 ILE A CA 1
ATOM 764 C C . ILE A 1 92 ? -7.952 6.263 9.581 1.00 66.00 92 ILE A C 1
ATOM 766 O O . ILE A 1 92 ? -6.921 6.820 9.933 1.00 66.00 92 ILE A O 1
ATOM 770 N N . ARG A 1 93 ? -8.978 6.069 10.414 1.00 62.66 93 ARG A N 1
ATOM 771 C CA . ARG A 1 93 ? -8.923 6.314 11.870 1.00 62.66 93 ARG A CA 1
ATOM 772 C C . ARG A 1 93 ? -8.763 5.031 12.690 1.00 62.66 93 ARG A C 1
ATOM 774 O O . ARG A 1 93 ? -8.964 5.021 13.897 1.00 62.66 93 ARG A O 1
ATOM 781 N N . THR A 1 94 ? -8.482 3.914 12.026 1.00 63.78 94 THR A N 1
ATOM 782 C CA . THR A 1 94 ? -8.572 2.575 12.616 1.00 63.78 94 THR A CA 1
ATOM 783 C C . THR A 1 94 ? -7.207 1.927 12.780 1.00 63.78 94 THR A C 1
ATOM 785 O O . THR A 1 94 ? -6.335 2.065 11.928 1.00 63.78 94 THR A O 1
ATOM 788 N N . ASN A 1 95 ? -7.071 1.088 13.804 1.00 67.38 95 ASN A N 1
ATOM 789 C CA . ASN A 1 95 ? -5.808 0.450 14.186 1.00 67.38 95 ASN A CA 1
ATOM 790 C C . ASN A 1 95 ? -5.348 -0.684 13.254 1.00 67.38 95 ASN A C 1
ATOM 792 O O . ASN A 1 95 ? -4.371 -1.366 13.566 1.00 67.38 95 ASN A O 1
ATOM 796 N N . THR A 1 96 ? -6.058 -0.967 12.161 1.00 68.81 96 THR A N 1
ATOM 797 C CA . THR A 1 96 ? -5.690 -2.006 11.190 1.00 68.81 96 THR A CA 1
ATOM 798 C C . THR A 1 96 ? -6.047 -1.572 9.780 1.00 68.81 96 THR A C 1
ATOM 800 O O . THR A 1 96 ? -7.190 -1.186 9.529 1.00 68.81 96 THR A O 1
ATOM 803 N N . VAL A 1 97 ? -5.086 -1.701 8.866 1.00 75.19 97 VAL A N 1
ATOM 804 C CA . VAL A 1 97 ? -5.278 -1.457 7.434 1.00 75.19 97 VAL A CA 1
ATOM 805 C C . VAL A 1 97 ? -4.802 -2.639 6.607 1.00 75.19 97 VAL A C 1
ATOM 807 O O . VAL A 1 97 ? -3.872 -3.354 6.983 1.00 75.19 97 VAL A O 1
ATOM 810 N N . ILE A 1 98 ? -5.451 -2.812 5.467 1.00 78.56 98 ILE A N 1
ATOM 811 C CA . ILE A 1 98 ? -5.077 -3.745 4.418 1.00 78.56 98 ILE A CA 1
ATOM 812 C C . ILE A 1 98 ? -4.640 -2.910 3.220 1.00 78.56 98 ILE A C 1
ATOM 814 O O . ILE A 1 98 ? -5.398 -2.061 2.748 1.00 78.56 98 ILE A O 1
ATOM 818 N N . ILE A 1 99 ? -3.430 -3.165 2.740 1.00 82.31 99 ILE A N 1
ATOM 819 C CA . ILE A 1 99 ? -2.872 -2.555 1.539 1.00 82.31 99 ILE A CA 1
ATOM 820 C C . ILE A 1 99 ? -2.880 -3.612 0.438 1.00 82.31 99 ILE A C 1
ATOM 822 O O . ILE A 1 99 ? -2.423 -4.740 0.634 1.00 82.31 99 ILE A O 1
ATOM 826 N N . VAL A 1 100 ? -3.409 -3.228 -0.715 1.00 82.44 100 VAL A N 1
ATOM 827 C CA . VAL A 1 100 ? -3.407 -4.004 -1.951 1.00 82.44 100 VAL A CA 1
ATOM 828 C C . VAL A 1 100 ? -2.671 -3.183 -3.001 1.00 82.44 100 VAL A C 1
ATOM 830 O O . VAL A 1 100 ? -2.959 -1.996 -3.150 1.00 82.44 100 VAL A O 1
ATOM 833 N N . ILE A 1 101 ? -1.731 -3.805 -3.709 1.00 82.56 101 ILE A N 1
ATOM 834 C CA . ILE A 1 101 ? -0.939 -3.172 -4.767 1.00 82.56 101 ILE A CA 1
ATOM 835 C C . ILE A 1 101 ? -1.062 -4.043 -6.016 1.00 82.56 101 ILE A C 1
ATOM 837 O O . ILE A 1 101 ? -0.651 -5.202 -6.002 1.00 82.56 101 ILE A O 1
ATOM 841 N N . GLU A 1 102 ? -1.640 -3.490 -7.077 1.00 82.62 102 GLU A N 1
ATOM 842 C CA . GLU A 1 102 ? -1.892 -4.173 -8.349 1.00 82.62 102 GLU A CA 1
ATOM 843 C C . GLU A 1 102 ? -1.059 -3.490 -9.442 1.00 82.62 102 GLU A C 1
ATOM 845 O O . GLU A 1 102 ? -1.166 -2.273 -9.580 1.00 82.62 102 GLU A O 1
ATOM 850 N N . PRO A 1 103 ? -0.218 -4.197 -10.214 1.00 78.56 103 PRO A N 1
ATOM 851 C CA . PRO A 1 103 ? 0.443 -3.589 -11.366 1.00 78.56 103 PRO A CA 1
ATOM 852 C C . PRO A 1 103 ? -0.590 -3.225 -12.444 1.00 78.56 103 PRO A C 1
ATOM 854 O O . PRO A 1 103 ? -1.530 -3.981 -12.689 1.00 78.56 103 PRO A O 1
ATOM 857 N N . VAL A 1 104 ? -0.401 -2.078 -13.093 1.00 79.00 104 VAL A N 1
ATOM 858 C CA . VAL A 1 104 ? -1.118 -1.692 -14.315 1.00 79.00 104 VAL A CA 1
ATOM 859 C C . VAL A 1 104 ? -0.307 -2.241 -15.486 1.00 79.00 104 VAL A C 1
ATOM 861 O O . VAL A 1 104 ? 0.855 -1.864 -15.646 1.00 79.00 104 VAL A O 1
ATOM 864 N N . LEU A 1 105 ? -0.893 -3.181 -16.229 1.00 63.31 105 LEU A N 1
ATOM 865 C CA . LEU A 1 105 ? -0.315 -3.743 -17.456 1.00 63.31 105 LEU A CA 1
ATOM 866 C C . LEU A 1 105 ? -0.460 -2.771 -18.629 1.00 63.31 105 LEU A C 1
ATOM 868 O O . LEU A 1 105 ? -1.524 -2.113 -18.705 1.00 63.31 105 LEU A O 1
#

Sequence (105 aa):
MRILLFDLKNSKIITYLNVNIESSDDFVSKILQYICTYIYVNTQLLNTNFKGYSLKYIITIKNKQCFYTRFEYDNNIASFPINVIKGVYSKIRTNTVIIVIEPVL

Nearest PDB structures (foldseek):
  6juo-assembly2_F  TM=3.742E-01  e=2.231E+00  Mycolicibacterium smegmatis MC2 155
  4hyk-assembly1_A  TM=3.330E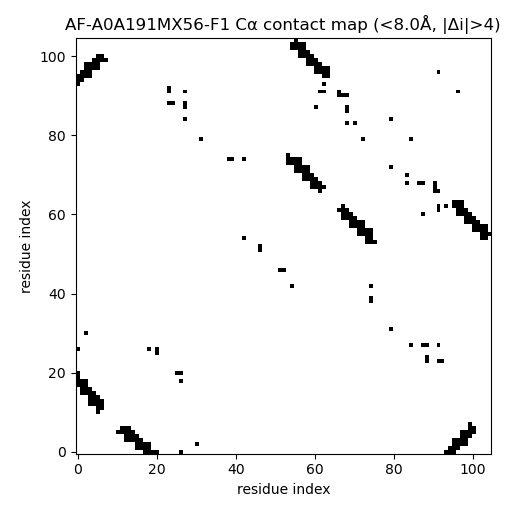-01  e=2.708E+00  Sulfolobus acidocaldarius DSM 639
  3bq2-assembly1_A  TM=2.997E-01  e=2.231E+00  Sulfolobus acidocaldarius
  4f4z-assembly1_B  TM=3.352E-01  e=2.889E+00  Saccharolobus solfataricus P2
  1k1q-assembly1_A  TM=3.382E-01  e=8.674E+00  Saccharolobus solfataricus

Solvent-accessible surface area (backbone atoms only — not comparable to full-atom values): 6174 Å² total; per-residue (Å²): 68,38,46,36,36,45,38,76,93,75,74,38,75,77,45,76,45,81,44,95,61,95,47,66,65,62,47,51,52,50,52,53,52,50,53,52,51,54,50,48,54,54,50,48,65,45,36,78,77,44,84,82,72,84,52,38,29,42,38,39,43,29,38,91,85,70,45,69,40,73,48,79,46,51,75,84,55,93,68,82,54,68,68,58,53,51,45,45,61,77,62,51,89,62,63,42,42,41,39,37,75,41,78,60,131

Mean predicted aligned error: 8.07 Å